Protein AF-A0A2X2YR66-F1 (afdb_monomer)

Structure (mmCIF, N/CA/C/O backbone):
data_AF-A0A2X2YR66-F1
#
_entry.id   AF-A0A2X2YR66-F1
#
loop_
_atom_site.group_PDB
_atom_site.id
_atom_site.type_symbol
_atom_site.label_atom_id
_atom_site.label_alt_id
_atom_site.label_comp_id
_atom_site.label_asym_id
_atom_site.label_entity_id
_atom_site.label_seq_id
_atom_site.pdbx_PDB_ins_code
_atom_site.Cartn_x
_atom_site.Cartn_y
_atom_site.Cartn_z
_atom_site.occupancy
_atom_site.B_iso_or_equiv
_atom_site.auth_seq_id
_atom_site.auth_comp_id
_atom_site.auth_asym_id
_atom_site.auth_atom_id
_atom_site.pdbx_PDB_model_num
ATOM 1 N N . MET A 1 1 ? 3.524 6.250 27.290 1.00 37.44 1 MET A N 1
ATOM 2 C CA . MET A 1 1 ? 3.300 5.000 26.527 1.00 37.44 1 MET A CA 1
ATOM 3 C C . MET A 1 1 ? 1.983 5.132 25.782 1.00 37.44 1 MET A C 1
ATOM 5 O O . MET A 1 1 ? 0.968 5.321 26.441 1.00 37.44 1 MET A O 1
ATOM 9 N N . ALA A 1 2 ? 1.993 5.104 24.446 1.00 45.56 2 ALA A N 1
ATOM 10 C CA . ALA A 1 2 ? 0.759 5.131 23.663 1.00 45.56 2 ALA A CA 1
ATOM 11 C C . ALA A 1 2 ? 0.0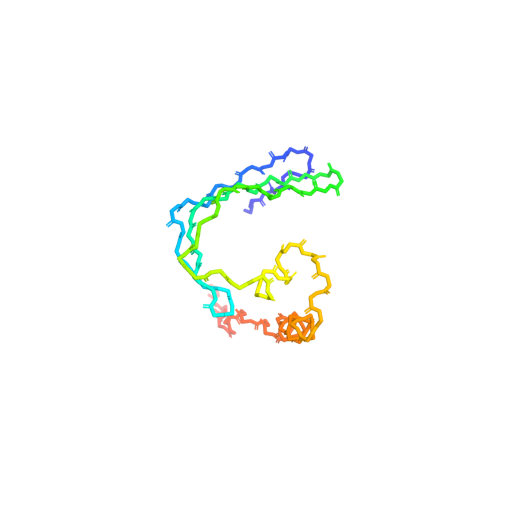28 3.792 23.843 1.00 45.56 2 ALA A C 1
ATOM 13 O O . ALA A 1 2 ? 0.548 2.745 23.463 1.00 45.56 2 ALA A O 1
ATOM 14 N N . LYS A 1 3 ? -1.144 3.820 24.482 1.00 49.53 3 LYS A N 1
ATOM 15 C CA . LYS A 1 3 ? -2.068 2.684 24.504 1.00 49.53 3 LYS A CA 1
ATOM 16 C C . LYS A 1 3 ? -2.785 2.681 23.158 1.00 49.53 3 LYS A C 1
ATOM 18 O O . LYS A 1 3 ? -3.592 3.567 22.905 1.00 49.53 3 LYS A O 1
ATOM 23 N N . ILE A 1 4 ? -2.441 1.735 22.288 1.00 58.91 4 ILE A N 1
ATOM 24 C CA . ILE A 1 4 ? -3.212 1.486 21.070 1.00 58.91 4 ILE A CA 1
ATOM 25 C C . ILE A 1 4 ? -4.430 0.685 21.512 1.00 58.91 4 ILE A C 1
ATOM 27 O O . ILE A 1 4 ? -4.315 -0.482 21.887 1.00 58.91 4 ILE A O 1
ATOM 31 N N . ASP A 1 5 ? -5.570 1.358 21.555 1.00 58.69 5 ASP A N 1
ATOM 32 C CA . ASP A 1 5 ? -6.858 0.737 21.809 1.00 58.69 5 ASP A CA 1
ATOM 33 C C . ASP A 1 5 ? -7.159 -0.246 20.665 1.00 58.69 5 ASP A C 1
ATOM 35 O O . ASP A 1 5 ? -7.171 0.132 19.497 1.00 58.69 5 ASP A O 1
ATOM 39 N N . THR A 1 6 ? -7.298 -1.536 20.979 1.00 57.84 6 THR A N 1
ATOM 40 C CA . THR A 1 6 ? -7.531 -2.573 19.955 1.00 57.84 6 THR A CA 1
ATOM 41 C C . THR A 1 6 ? -9.007 -2.734 19.576 1.00 57.84 6 THR A C 1
ATOM 43 O O . THR A 1 6 ? -9.305 -3.553 18.703 1.00 57.84 6 THR A O 1
ATOM 46 N N . GLU A 1 7 ? -9.916 -2.005 20.234 1.00 60.75 7 GLU A N 1
ATOM 47 C CA . GLU A 1 7 ? -11.341 -1.933 19.882 1.00 60.75 7 GLU A CA 1
ATOM 48 C C . GLU A 1 7 ? -11.624 -0.751 18.950 1.00 60.75 7 GLU A C 1
ATOM 50 O O . GLU A 1 7 ? -12.454 -0.858 18.049 1.00 60.75 7 GLU A O 1
ATOM 55 N N . THR A 1 8 ? -10.882 0.345 19.104 1.00 69.12 8 THR A N 1
ATOM 56 C CA . THR A 1 8 ? -11.001 1.534 18.260 1.00 69.12 8 THR A CA 1
ATOM 57 C C . THR A 1 8 ? -10.043 1.442 17.071 1.00 69.12 8 THR A C 1
ATOM 59 O O . THR A 1 8 ? -8.821 1.495 17.219 1.00 69.12 8 THR A O 1
ATOM 62 N N . SER A 1 9 ? -10.583 1.314 15.857 1.00 78.75 9 SER A N 1
ATOM 63 C CA . SER A 1 9 ? -9.783 1.326 14.627 1.00 78.75 9 SER A CA 1
ATOM 64 C C . SER A 1 9 ? -9.000 2.635 14.490 1.00 78.75 9 SER A C 1
ATOM 66 O O . SER A 1 9 ? -9.570 3.717 14.620 1.00 78.75 9 SER A O 1
ATOM 68 N N . SER A 1 10 ? -7.708 2.544 14.188 1.00 91.44 10 SER A N 1
ATOM 69 C CA . SER A 1 10 ? -6.838 3.685 13.884 1.00 91.44 10 SER A CA 1
ATOM 70 C C . SER A 1 10 ? -6.539 3.713 12.388 1.00 91.44 10 SER A C 1
ATOM 72 O O . SER A 1 10 ? -6.296 2.660 11.797 1.00 91.44 10 SER A O 1
ATOM 74 N N . VAL A 1 11 ? -6.531 4.902 11.784 1.00 93.44 11 VAL A N 1
ATOM 75 C CA . VAL A 1 11 ? -6.183 5.092 10.369 1.00 93.44 11 VAL A CA 1
ATOM 76 C C . VAL A 1 11 ? -4.835 5.796 10.266 1.00 93.44 11 VAL A C 1
ATOM 78 O O . VAL A 1 11 ? -4.605 6.803 10.935 1.00 93.44 11 VAL A O 1
ATOM 81 N N . PHE A 1 12 ? -3.950 5.253 9.435 1.00 94.44 12 PHE A N 1
ATOM 82 C CA . PHE A 1 12 ? -2.635 5.810 9.141 1.00 94.44 12 PHE A CA 1
ATOM 83 C C . PHE A 1 12 ? -2.507 6.067 7.643 1.00 94.44 12 PHE A C 1
ATOM 85 O O . PHE A 1 12 ? -2.510 5.123 6.853 1.00 94.44 12 PHE A O 1
ATOM 92 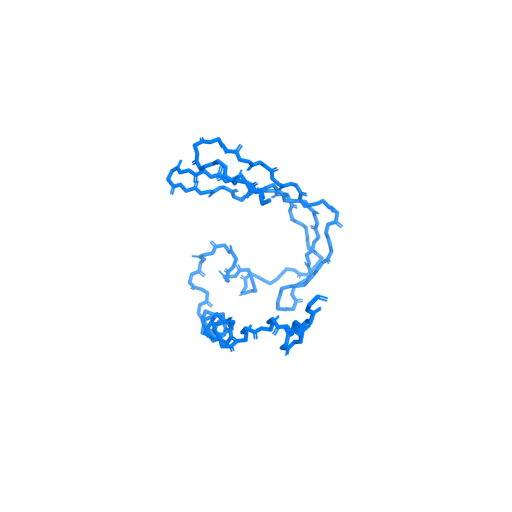N N . ASP A 1 13 ? -2.350 7.334 7.269 1.00 96.62 13 ASP A N 1
ATOM 93 C CA . ASP A 1 13 ? -2.155 7.747 5.881 1.00 96.62 13 ASP A CA 1
ATOM 94 C C . ASP A 1 13 ? -0.669 7.893 5.550 1.00 96.62 13 ASP A C 1
ATOM 96 O O . ASP A 1 13 ? 0.063 8.657 6.186 1.00 96.62 13 ASP A O 1
ATOM 100 N N . TYR A 1 14 ? -0.232 7.213 4.495 1.00 94.50 14 TYR A N 1
ATOM 101 C CA . TYR A 1 14 ? 1.090 7.368 3.910 1.00 94.50 14 TYR A CA 1
ATOM 102 C C . TYR A 1 14 ? 0.961 7.946 2.504 1.00 94.50 14 TYR A C 1
ATOM 104 O O . TYR A 1 14 ? 0.541 7.262 1.577 1.00 94.50 14 TYR A O 1
ATOM 112 N N . ARG A 1 15 ? 1.282 9.233 2.355 1.00 96.50 15 ARG A N 1
ATOM 113 C CA . ARG A 1 15 ? 0.982 10.019 1.150 1.00 96.50 15 ARG A CA 1
ATOM 114 C C . ARG A 1 15 ? 2.239 10.405 0.391 1.00 96.50 15 ARG A C 1
ATOM 116 O O . ARG A 1 15 ? 3.269 10.676 1.007 1.00 96.50 15 ARG A O 1
ATOM 123 N N . ASN A 1 16 ? 2.103 10.521 -0.928 1.00 96.19 16 ASN A N 1
ATOM 124 C CA . ASN A 1 16 ? 3.161 10.952 -1.848 1.00 96.19 16 ASN A CA 1
ATOM 125 C C . ASN A 1 16 ? 4.442 10.120 -1.709 1.00 96.19 16 ASN A C 1
ATOM 127 O O . ASN A 1 16 ? 5.558 10.639 -1.830 1.00 96.19 16 ASN A O 1
ATOM 131 N N . PHE A 1 17 ? 4.290 8.831 -1.409 1.00 94.75 17 PHE A N 1
ATOM 132 C CA . PHE A 1 17 ? 5.447 7.963 -1.300 1.00 94.75 17 PHE A CA 1
ATOM 133 C C . PHE A 1 17 ? 6.049 7.750 -2.687 1.00 94.75 17 PHE A C 1
ATOM 135 O O . PHE A 1 17 ? 5.347 7.758 -3.696 1.00 94.75 17 PHE A O 1
ATOM 142 N N . ASN A 1 18 ? 7.359 7.543 -2.715 1.00 95.25 18 ASN A N 1
ATOM 143 C CA . ASN A 1 18 ? 8.108 7.165 -3.901 1.00 95.25 18 ASN A CA 1
ATOM 144 C C . ASN A 1 18 ? 9.094 6.076 -3.487 1.00 95.25 18 ASN A C 1
ATOM 146 O O . ASN A 1 18 ? 9.846 6.251 -2.527 1.00 95.25 18 ASN A O 1
ATOM 150 N N . GLY A 1 19 ? 9.074 4.942 -4.177 1.00 91.25 19 GLY A N 1
ATOM 151 C CA . GLY A 1 19 ? 9.839 3.770 -3.781 1.00 91.25 19 GLY A CA 1
ATOM 152 C C . GLY A 1 19 ? 10.043 2.771 -4.909 1.00 91.25 19 GLY A C 1
ATOM 153 O O . GLY A 1 19 ? 9.725 3.020 -6.072 1.00 91.25 19 GLY A O 1
ATOM 154 N N . ARG A 1 20 ? 10.617 1.626 -4.544 1.00 89.12 20 ARG A N 1
ATOM 155 C CA . ARG A 1 20 ? 10.860 0.497 -5.440 1.00 89.12 20 ARG A CA 1
ATOM 156 C C . ARG A 1 20 ? 10.516 -0.816 -4.756 1.00 89.12 20 ARG A C 1
ATOM 158 O O . ARG A 1 20 ? 10.769 -0.971 -3.561 1.00 89.12 20 ARG A O 1
ATOM 165 N N . ILE A 1 21 ? 9.999 -1.762 -5.532 1.00 82.38 21 ILE A N 1
ATOM 166 C CA . ILE A 1 21 ? 9.788 -3.155 -5.131 1.00 82.38 21 ILE A CA 1
ATOM 167 C C . ILE A 1 21 ? 10.417 -4.028 -6.204 1.00 82.38 21 ILE A C 1
ATOM 169 O O . ILE A 1 21 ? 10.002 -3.968 -7.359 1.00 82.38 21 ILE A O 1
ATOM 173 N N . GLY A 1 22 ? 11.424 -4.821 -5.841 1.00 86.56 22 GLY A N 1
ATOM 174 C CA . GLY A 1 22 ? 12.247 -5.485 -6.850 1.00 86.56 22 GLY A CA 1
ATOM 175 C C . GLY A 1 22 ? 12.797 -4.452 -7.838 1.00 86.56 22 GLY A C 1
ATOM 176 O O . GLY A 1 22 ? 13.425 -3.475 -7.421 1.00 86.56 22 GLY A O 1
ATOM 177 N N . ASP A 1 23 ? 12.489 -4.634 -9.122 1.00 88.25 23 ASP A N 1
ATOM 178 C CA . ASP A 1 23 ? 12.889 -3.697 -10.177 1.00 88.25 23 ASP A CA 1
ATOM 179 C C . ASP A 1 23 ? 11.761 -2.737 -10.594 1.00 88.25 23 ASP A C 1
ATOM 181 O O . ASP A 1 23 ? 11.988 -1.876 -11.444 1.00 88.25 23 ASP A O 1
ATOM 185 N N . SER A 1 24 ? 10.570 -2.850 -9.995 1.00 88.38 24 SER A N 1
ATOM 186 C CA . SER A 1 24 ? 9.429 -1.968 -10.260 1.00 88.38 24 SER A CA 1
ATOM 187 C C . SER A 1 24 ? 9.532 -0.668 -9.461 1.00 88.38 24 SER A C 1
ATOM 189 O O . SER A 1 24 ? 9.764 -0.695 -8.249 1.00 88.38 24 SER A O 1
ATOM 191 N N . ASP A 1 25 ? 9.331 0.477 -10.113 1.00 92.62 25 ASP A N 1
ATOM 192 C CA . ASP A 1 25 ? 9.112 1.752 -9.425 1.00 92.62 25 ASP A CA 1
ATOM 193 C C . ASP A 1 25 ? 7.657 1.864 -8.970 1.00 92.62 25 ASP A C 1
ATOM 195 O O . ASP A 1 25 ? 6.755 1.459 -9.696 1.00 92.62 25 ASP A O 1
ATOM 199 N N . ILE A 1 26 ? 7.422 2.397 -7.772 1.00 92.62 26 ILE A N 1
ATOM 200 C CA . ILE A 1 26 ? 6.071 2.646 -7.260 1.00 92.62 26 ILE A CA 1
ATOM 201 C C . ILE A 1 26 ? 5.978 4.009 -6.591 1.00 92.62 26 ILE A C 1
ATOM 203 O O . ILE A 1 26 ? 6.874 4.420 -5.849 1.00 92.62 26 ILE A O 1
ATOM 207 N N . HIS A 1 27 ? 4.859 4.685 -6.801 1.00 96.12 27 HIS A N 1
ATOM 208 C CA . HIS A 1 27 ? 4.521 5.916 -6.101 1.00 96.12 27 HIS A CA 1
ATOM 209 C C . HIS A 1 27 ? 3.012 6.034 -5.908 1.00 96.12 27 HIS A C 1
ATOM 211 O O . HIS A 1 27 ? 2.238 5.418 -6.639 1.00 96.12 27 HIS A O 1
ATOM 217 N N . GLY A 1 28 ? 2.587 6.816 -4.918 1.00 96.12 28 GLY A N 1
ATOM 218 C CA . GLY A 1 28 ? 1.164 7.013 -4.655 1.00 96.12 28 GLY A CA 1
ATOM 219 C C . GLY A 1 28 ? 0.849 7.319 -3.200 1.00 96.12 28 GLY A C 1
ATOM 220 O O . GLY A 1 28 ? 1.622 7.987 -2.504 1.00 96.12 28 GLY A O 1
ATOM 221 N N . SER A 1 29 ? -0.311 6.844 -2.750 1.00 97.19 29 SER A N 1
ATOM 222 C CA . SER A 1 29 ? -0.781 7.024 -1.376 1.00 97.19 29 SER A CA 1
ATOM 223 C C . SER A 1 29 ? -1.484 5.772 -0.865 1.00 97.19 29 SER A C 1
ATOM 225 O O . SER A 1 29 ? -2.189 5.111 -1.617 1.00 97.19 29 SER A O 1
ATOM 227 N N . LEU A 1 30 ? -1.308 5.462 0.418 1.00 94.69 30 LEU A N 1
ATOM 228 C CA . LEU A 1 30 ? -1.926 4.322 1.091 1.00 94.69 30 LEU A CA 1
ATOM 229 C C . LEU A 1 30 ? -2.585 4.765 2.397 1.00 94.69 30 LEU A C 1
ATOM 231 O O . LEU A 1 30 ? -2.039 5.605 3.110 1.00 94.69 30 LEU A O 1
ATOM 235 N N . ALA A 1 31 ? -3.701 4.136 2.738 1.00 95.31 31 ALA A N 1
ATOM 236 C CA . ALA A 1 31 ? -4.339 4.196 4.040 1.00 95.31 31 ALA A CA 1
ATOM 237 C C . ALA A 1 31 ? -4.305 2.805 4.683 1.00 95.31 31 ALA A C 1
ATOM 239 O O . ALA A 1 31 ? -4.737 1.810 4.094 1.00 95.31 31 ALA A O 1
ATOM 240 N N . TYR A 1 32 ? -3.785 2.733 5.907 1.00 93.12 32 TYR A N 1
ATOM 241 C CA . TYR A 1 32 ? -3.818 1.529 6.727 1.00 93.12 32 TYR A CA 1
ATOM 242 C C . TYR A 1 32 ? -4.799 1.711 7.880 1.00 93.12 32 TYR A C 1
ATOM 244 O O . TYR A 1 32 ? -4.599 2.561 8.748 1.00 93.12 32 TYR A O 1
ATOM 252 N N . THR A 1 33 ? -5.845 0.895 7.905 1.00 92.94 33 THR A N 1
ATOM 253 C CA . THR A 1 33 ? -6.840 0.863 8.976 1.00 92.94 33 THR A CA 1
ATOM 254 C C . THR A 1 33 ? -6.596 -0.355 9.860 1.00 92.94 33 THR A C 1
ATOM 256 O O . THR A 1 33 ? -6.726 -1.500 9.416 1.00 92.94 33 THR A O 1
ATOM 259 N N . THR A 1 34 ? -6.250 -0.126 11.127 1.00 90.75 34 THR A N 1
ATOM 260 C CA . THR A 1 34 ? -6.167 -1.199 12.124 1.00 90.75 34 THR A CA 1
ATOM 261 C C . THR A 1 34 ? -7.561 -1.660 12.531 1.00 90.75 34 THR A C 1
ATOM 263 O O . THR A 1 34 ? -8.526 -0.902 12.485 1.00 90.75 34 THR A O 1
ATOM 266 N N . GLY A 1 35 ? -7.676 -2.912 12.959 1.00 86.88 35 GLY A N 1
ATOM 267 C CA . GLY A 1 35 ? -8.935 -3.440 13.467 1.00 86.88 35 GLY A CA 1
ATOM 268 C C . GLY A 1 35 ? -8.987 -4.957 13.419 1.00 86.88 35 GLY A C 1
ATOM 269 O O . GLY A 1 35 ? -8.181 -5.612 12.753 1.00 86.88 35 GLY A O 1
ATOM 270 N N . LYS A 1 36 ? -9.949 -5.516 14.152 1.00 84.25 36 LYS A N 1
ATOM 271 C CA . LYS A 1 36 ? -10.289 -6.942 14.120 1.00 84.25 36 LYS A CA 1
ATOM 272 C C . LYS A 1 36 ? -11.471 -7.173 13.164 1.00 84.25 36 LYS A C 1
ATOM 274 O O . LYS A 1 36 ? -12.296 -6.280 13.006 1.00 84.25 36 LYS A O 1
ATOM 279 N N . PRO A 1 37 ? -11.592 -8.364 12.552 1.00 88.88 37 PRO A N 1
ATOM 280 C CA . PRO A 1 37 ? -10.652 -9.486 12.626 1.00 88.88 37 PRO A CA 1
ATOM 281 C C . PRO A 1 37 ? -9.441 -9.326 11.696 1.00 88.88 37 PRO A C 1
ATOM 283 O O . PRO A 1 37 ? -8.465 -10.057 11.848 1.00 88.88 37 PRO A O 1
ATOM 286 N N . ARG A 1 38 ? -9.493 -8.400 10.732 1.00 87.75 38 ARG A N 1
ATOM 287 C CA . ARG A 1 38 ? -8.433 -8.196 9.748 1.00 87.75 38 ARG A CA 1
ATOM 288 C C . ARG A 1 38 ? -8.235 -6.700 9.496 1.00 87.75 38 ARG A C 1
ATOM 290 O O . ARG A 1 38 ? -9.211 -6.036 9.148 1.00 87.75 38 ARG A O 1
ATOM 297 N N . PRO A 1 39 ? -7.005 -6.182 9.624 1.00 89.6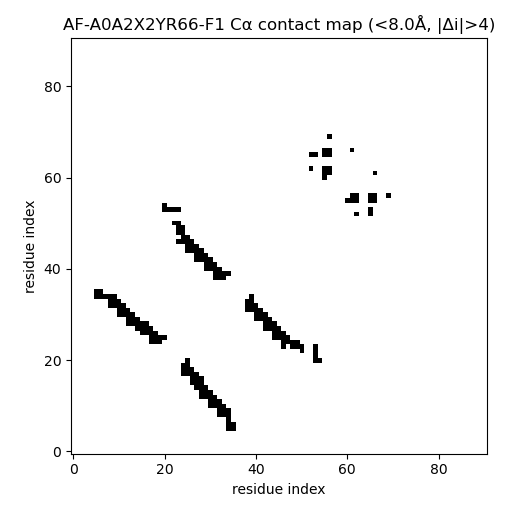9 39 PRO A N 1
ATOM 298 C CA . PRO A 1 39 ? -6.709 -4.814 9.236 1.00 89.69 39 PRO A CA 1
ATOM 299 C C . PRO A 1 39 ? -6.802 -4.651 7.714 1.00 89.69 39 PRO A C 1
ATOM 301 O O . PRO A 1 39 ? -6.625 -5.611 6.960 1.00 89.69 39 PRO A O 1
ATOM 304 N N . LYS A 1 40 ? -7.059 -3.426 7.262 1.00 89.75 40 LYS A N 1
ATOM 305 C CA . LYS A 1 40 ? -7.215 -3.091 5.845 1.00 89.75 40 LYS A CA 1
ATOM 306 C C . LYS A 1 40 ? -6.064 -2.199 5.397 1.00 89.75 40 LYS A C 1
ATOM 308 O O . LYS A 1 40 ? -5.718 -1.249 6.090 1.00 89.75 40 LYS A O 1
ATOM 313 N N . LEU A 1 41 ? -5.489 -2.507 4.240 1.00 91.06 41 LEU A N 1
ATOM 314 C CA . LEU A 1 41 ? -4.560 -1.637 3.529 1.00 91.06 41 LEU A CA 1
ATOM 315 C C . LEU A 1 41 ? -5.174 -1.339 2.163 1.00 91.06 41 LEU A C 1
ATOM 317 O O . LEU A 1 41 ? -5.513 -2.270 1.435 1.00 91.06 41 LEU A O 1
ATOM 321 N N . GLU A 1 42 ? -5.341 -0.065 1.836 1.00 92.06 42 GLU A N 1
ATOM 322 C CA . GLU A 1 42 ? -5.906 0.374 0.561 1.00 92.06 42 GLU A CA 1
ATOM 323 C C . GLU A 1 42 ? -5.218 1.637 0.048 1.00 92.06 42 GLU A C 1
ATOM 325 O O . GLU A 1 42 ? -4.580 2.348 0.819 1.00 92.06 42 GLU A O 1
ATOM 330 N N . GLY A 1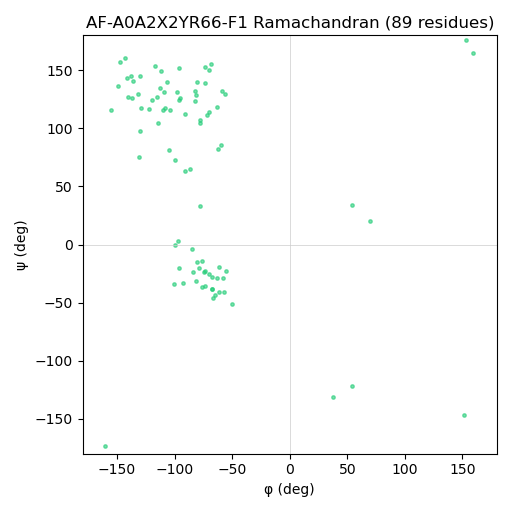 43 ? -5.339 1.913 -1.248 1.00 93.25 43 GLY A N 1
ATOM 331 C CA . GLY A 1 43 ? -4.835 3.141 -1.852 1.00 93.25 43 GLY A CA 1
ATOM 332 C C . GLY A 1 43 ? -4.493 2.989 -3.328 1.00 93.25 43 GLY A C 1
ATOM 333 O O . GLY A 1 43 ? -4.569 1.893 -3.887 1.00 93.25 43 GLY A O 1
ATOM 334 N N . ASP A 1 44 ? -4.103 4.109 -3.929 1.00 94.56 44 ASP A N 1
ATOM 335 C CA . ASP A 1 44 ? -3.740 4.208 -5.338 1.00 94.56 44 ASP A CA 1
ATOM 336 C C . ASP A 1 44 ? -2.222 4.137 -5.497 1.00 94.56 44 ASP A C 1
ATOM 338 O O . ASP A 1 44 ? -1.465 4.839 -4.812 1.00 94.56 44 ASP A O 1
ATOM 342 N N . VAL A 1 45 ? -1.781 3.280 -6.417 1.00 91.25 45 VAL A N 1
ATOM 343 C CA . VAL A 1 45 ? -0.367 3.067 -6.727 1.00 91.25 45 VAL A CA 1
ATOM 344 C C . VAL A 1 45 ? -0.170 3.119 -8.231 1.00 91.25 45 VAL A C 1
ATOM 346 O O . VAL A 1 45 ? -0.831 2.409 -8.987 1.00 91.25 45 VAL A O 1
ATOM 349 N N . GLU A 1 46 ? 0.795 3.925 -8.647 1.00 93.06 46 GLU A N 1
ATOM 350 C CA . GLU A 1 46 ? 1.212 4.073 -10.032 1.00 93.06 46 GLU A CA 1
ATOM 351 C C . GLU A 1 46 ? 2.666 3.631 -10.204 1.00 93.06 46 GLU A C 1
ATOM 353 O O . GLU A 1 46 ? 3.470 3.641 -9.266 1.00 93.06 46 GLU A O 1
ATOM 358 N N . SER A 1 47 ? 2.990 3.210 -11.424 1.00 92.94 47 SER A N 1
ATOM 359 C CA . SER A 1 47 ? 4.310 2.724 -11.806 1.00 92.94 47 SER A CA 1
ATOM 360 C C . SER A 1 47 ? 4.570 3.050 -13.270 1.00 92.94 47 SER A C 1
ATOM 362 O O . SER A 1 47 ? 3.694 2.841 -14.114 1.00 92.94 47 SER A O 1
ATOM 364 N N . ARG A 1 48 ? 5.777 3.528 -13.593 1.00 92.81 48 ARG A N 1
ATOM 365 C CA . ARG A 1 48 ? 6.204 3.677 -14.994 1.00 92.81 48 ARG A CA 1
ATOM 366 C C . ARG A 1 48 ? 6.703 2.359 -15.573 1.00 92.81 48 ARG A C 1
ATOM 368 O O . ARG A 1 48 ? 6.539 2.121 -16.767 1.00 92.81 48 ARG A O 1
ATOM 375 N N . GLN A 1 49 ? 7.293 1.504 -14.745 1.00 91.06 49 GLN A N 1
ATOM 376 C CA . GLN A 1 49 ? 7.719 0.163 -15.106 1.00 91.06 49 GLN A CA 1
ATOM 377 C C . GLN A 1 49 ? 7.202 -0.840 -14.078 1.00 91.06 49 GLN A C 1
ATOM 379 O O . GLN A 1 49 ? 7.831 -1.097 -13.051 1.00 91.06 49 GLN A O 1
ATOM 384 N N . LEU A 1 50 ? 6.080 -1.474 -14.414 1.00 86.81 50 LEU A N 1
ATOM 385 C CA . LEU A 1 50 ? 5.471 -2.480 -13.560 1.00 86.81 50 LEU A CA 1
ATOM 386 C C . LEU A 1 50 ? 5.876 -3.894 -13.975 1.00 86.81 50 LEU A C 1
ATOM 388 O O . LEU A 1 50 ? 5.601 -4.336 -15.093 1.00 86.81 50 LEU A O 1
ATOM 392 N N . ARG A 1 51 ? 6.438 -4.654 -13.035 1.00 84.88 51 ARG A N 1
ATOM 393 C CA . ARG A 1 51 ? 6.577 -6.106 -13.157 1.00 84.88 51 ARG A CA 1
ATOM 394 C C . ARG A 1 51 ? 5.638 -6.790 -12.178 1.00 84.88 51 ARG A C 1
ATOM 396 O O . ARG A 1 51 ? 5.833 -6.738 -10.969 1.00 84.88 51 ARG A O 1
ATOM 403 N N . LEU A 1 52 ? 4.666 -7.535 -12.704 1.00 80.25 52 LEU A N 1
ATOM 404 C CA . LEU A 1 52 ? 3.719 -8.295 -11.875 1.00 80.25 52 LEU A CA 1
ATOM 405 C C . LEU A 1 52 ? 4.414 -9.305 -10.943 1.00 80.25 52 LEU A C 1
ATOM 407 O O . LEU A 1 52 ? 3.921 -9.576 -9.853 1.00 80.25 52 LEU A O 1
ATOM 411 N N . ALA A 1 53 ? 5.584 -9.819 -11.338 1.00 79.62 53 ALA A N 1
AT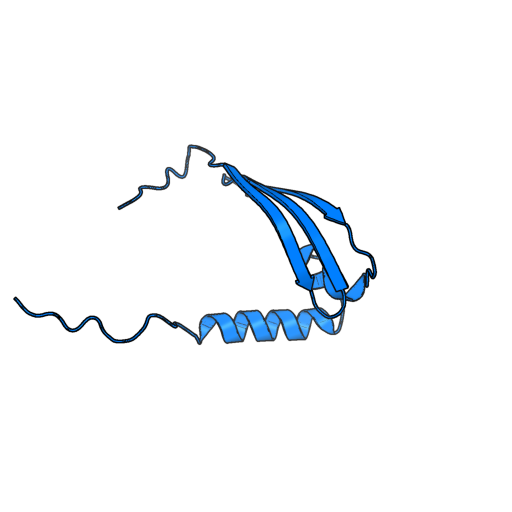OM 412 C CA . ALA A 1 53 ? 6.401 -10.701 -10.505 1.00 79.62 53 ALA A CA 1
ATOM 413 C C . ALA A 1 53 ? 6.915 -10.029 -9.216 1.00 79.62 53 ALA A C 1
ATOM 415 O O . ALA A 1 53 ? 7.110 -10.721 -8.219 1.00 79.62 53 ALA A O 1
ATOM 416 N N . ASP A 1 54 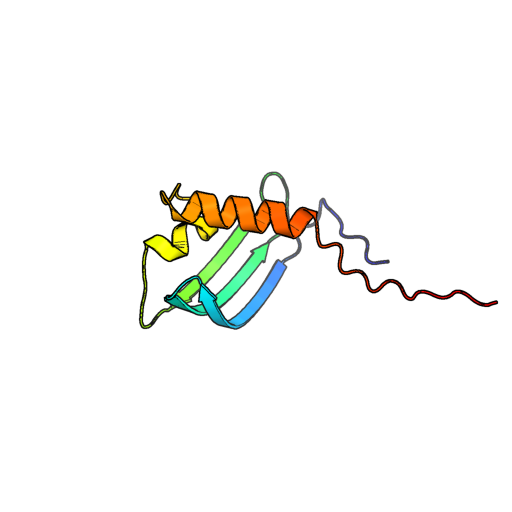? 7.105 -8.706 -9.227 1.00 77.50 54 ASP A N 1
ATOM 417 C CA . ASP A 1 54 ? 7.636 -7.956 -8.086 1.00 77.50 54 ASP A CA 1
ATOM 418 C C . ASP A 1 54 ? 6.533 -7.606 -7.074 1.00 77.50 54 ASP A C 1
ATOM 420 O O . ASP A 1 54 ? 6.813 -7.448 -5.889 1.00 77.50 54 ASP A O 1
ATOM 424 N N . LEU A 1 55 ? 5.265 -7.547 -7.502 1.00 73.00 55 LEU A N 1
ATOM 425 C CA . LEU A 1 55 ? 4.128 -7.295 -6.607 1.00 73.00 55 LEU A CA 1
ATOM 426 C C . LEU A 1 55 ? 3.722 -8.510 -5.772 1.00 73.00 55 LEU A C 1
ATOM 428 O O . LEU A 1 55 ? 2.971 -8.374 -4.809 1.00 73.00 55 LEU A O 1
ATOM 432 N N . GLY A 1 56 ? 4.214 -9.692 -6.125 1.00 68.38 56 GLY A N 1
ATOM 433 C CA . GLY A 1 56 ? 3.824 -10.954 -5.515 1.00 68.38 56 GLY A CA 1
ATOM 434 C C . GLY A 1 56 ? 3.860 -10.998 -3.983 1.00 68.38 56 GLY A C 1
ATOM 435 O O . GLY A 1 56 ? 2.833 -11.295 -3.370 1.00 68.38 56 GLY A O 1
ATOM 436 N N . PRO A 1 57 ? 4.976 -10.600 -3.342 1.00 67.12 57 PRO A N 1
ATOM 437 C CA . PRO A 1 57 ? 5.061 -10.507 -1.886 1.00 67.12 57 PRO A CA 1
ATOM 438 C C . PRO A 1 57 ? 4.086 -9.510 -1.234 1.00 67.12 57 PRO A C 1
ATOM 440 O O . PRO A 1 57 ? 3.852 -9.606 -0.035 1.00 67.12 57 PRO A O 1
ATOM 443 N N . LEU A 1 58 ? 3.537 -8.546 -1.983 1.00 63.34 58 LEU A N 1
ATOM 444 C CA . LEU A 1 58 ? 2.714 -7.456 -1.440 1.00 63.34 58 LEU A CA 1
ATOM 445 C C . LEU A 1 58 ? 1.212 -7.669 -1.606 1.00 63.34 58 LEU A C 1
ATOM 447 O O . LEU A 1 58 ? 0.450 -7.272 -0.731 1.00 63.34 58 LEU A O 1
ATOM 451 N N . ILE A 1 59 ? 0.780 -8.300 -2.700 1.00 64.00 59 ILE A N 1
ATOM 452 C CA . ILE A 1 59 ? -0.644 -8.592 -2.946 1.00 64.00 59 ILE A CA 1
ATOM 453 C C . ILE A 1 59 ? -1.040 -10.019 -2.535 1.00 64.00 59 ILE A C 1
ATOM 455 O O . ILE A 1 59 ? -2.184 -10.421 -2.725 1.00 64.00 59 ILE A O 1
ATOM 459 N N . GLY A 1 60 ? -0.107 -10.791 -1.966 1.00 54.91 60 GLY A N 1
ATOM 460 C CA . GLY A 1 60 ? -0.376 -12.135 -1.449 1.00 54.91 60 GLY A CA 1
ATOM 461 C C . GLY A 1 60 ? -0.662 -13.179 -2.530 1.00 54.91 60 GLY A C 1
ATOM 462 O O . GLY A 1 60 ? -1.255 -14.213 -2.231 1.00 54.91 60 GLY A O 1
ATOM 463 N N . VAL A 1 61 ? -0.255 -12.929 -3.779 1.00 54.41 61 VAL A N 1
ATOM 464 C CA . VAL A 1 61 ? -0.240 -13.976 -4.806 1.00 54.41 61 VAL A CA 1
ATOM 465 C C . VAL A 1 61 ? 1.039 -14.783 -4.618 1.00 54.41 61 VAL A C 1
ATOM 467 O O . VAL A 1 61 ? 2.120 -14.203 -4.533 1.00 54.41 61 VAL A O 1
ATOM 470 N N . ASP A 1 62 ? 0.933 -16.110 -4.534 1.00 50.75 62 ASP A N 1
ATOM 471 C CA . ASP A 1 62 ? 2.088 -17.016 -4.488 1.00 50.75 62 ASP A CA 1
ATOM 472 C C . ASP A 1 62 ? 2.890 -16.890 -5.796 1.00 50.75 62 ASP A C 1
ATOM 474 O O . ASP A 1 62 ? 2.738 -17.638 -6.762 1.00 50.75 62 ASP A O 1
ATOM 478 N N . SER A 1 63 ? 3.746 -15.876 -5.860 1.00 43.72 63 SER A N 1
ATOM 479 C CA . SER A 1 63 ? 4.487 -15.485 -7.050 1.00 43.72 63 SER A CA 1
ATOM 480 C C . SER A 1 63 ? 5.785 -16.280 -7.156 1.00 43.72 63 SER A C 1
ATOM 482 O O . SER A 1 63 ? 6.877 -15.719 -7.033 1.00 43.72 63 SER A O 1
ATOM 484 N N . GLY A 1 64 ? 5.683 -17.597 -7.349 1.00 50.84 64 GLY A N 1
ATOM 485 C CA . GLY A 1 64 ? 6.816 -18.474 -7.673 1.00 50.84 64 GLY A CA 1
ATOM 486 C C . GLY A 1 64 ? 8.133 -18.121 -6.955 1.00 50.84 64 GLY A C 1
ATOM 487 O O . GLY A 1 64 ? 8.166 -17.900 -5.747 1.00 50.84 64 GLY A O 1
ATOM 488 N N . LYS A 1 65 ? 9.247 -18.037 -7.695 1.00 51.78 65 LYS A N 1
ATOM 489 C CA . LYS A 1 65 ? 10.612 -17.828 -7.155 1.00 51.78 65 LYS A CA 1
ATOM 490 C C . LYS A 1 65 ? 10.780 -16.580 -6.255 1.00 51.78 65 LYS A C 1
ATOM 492 O O . LYS A 1 65 ? 11.670 -16.583 -5.408 1.00 51.78 65 LYS A O 1
ATOM 497 N N . GLY A 1 66 ? 9.922 -15.559 -6.373 1.00 48.81 66 GLY A N 1
ATOM 498 C CA . GLY A 1 66 ? 9.932 -14.362 -5.513 1.00 48.81 66 GLY A CA 1
ATOM 499 C C . GLY A 1 66 ? 9.384 -14.599 -4.096 1.00 48.81 66 GLY A C 1
ATOM 500 O O . GLY A 1 66 ? 9.782 -13.915 -3.148 1.00 48.81 66 GLY A O 1
ATOM 501 N N . ALA A 1 67 ? 8.548 -15.628 -3.912 1.00 51.69 67 ALA A N 1
ATOM 502 C CA . ALA A 1 67 ? 8.034 -16.044 -2.605 1.00 51.69 67 ALA A CA 1
ATOM 503 C C . ALA A 1 67 ? 9.137 -16.626 -1.695 1.00 51.69 67 ALA A C 1
ATOM 505 O O . ALA A 1 67 ? 9.068 -16.530 -0.474 1.00 51.69 67 ALA A O 1
ATOM 506 N N . GLN A 1 68 ? 10.195 -17.216 -2.266 1.00 52.69 68 GLN A N 1
ATOM 507 C CA . GLN A 1 68 ? 11.326 -17.721 -1.475 1.00 52.69 68 GLN A CA 1
ATOM 508 C C . GLN A 1 68 ? 12.241 -16.599 -0.978 1.00 52.69 68 GLN A C 1
ATOM 510 O O . GLN A 1 68 ? 12.743 -16.665 0.142 1.0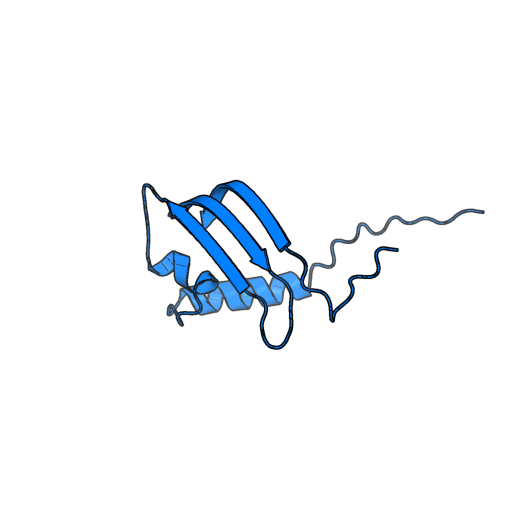0 52.69 68 GLN A O 1
ATOM 515 N N . GLN A 1 69 ? 12.439 -15.551 -1.780 1.00 55.09 69 GLN A N 1
ATOM 516 C CA . GLN A 1 69 ? 13.264 -14.410 -1.389 1.00 55.09 69 GLN A CA 1
ATOM 517 C C . GLN A 1 69 ? 12.563 -13.532 -0.344 1.00 55.09 69 GLN A C 1
ATOM 519 O O . GLN A 1 69 ? 13.222 -13.063 0.580 1.00 55.09 69 GLN A O 1
ATOM 524 N N . SER A 1 70 ? 11.236 -13.382 -0.428 1.00 55.50 70 SER A N 1
ATOM 525 C CA . SER A 1 70 ? 10.423 -12.747 0.621 1.00 55.50 70 SER A CA 1
ATOM 526 C C . SER A 1 70 ? 10.407 -13.569 1.910 1.00 55.50 70 SER A C 1
ATOM 528 O O . SER A 1 70 ? 10.720 -13.009 2.952 1.00 55.50 70 SER A O 1
ATOM 530 N N . LYS A 1 71 ? 10.206 -14.895 1.859 1.00 56.31 71 LYS A N 1
ATOM 531 C CA . LYS A 1 71 ? 10.354 -15.768 3.045 1.00 56.31 71 LYS A CA 1
ATOM 532 C C . LYS A 1 71 ? 11.746 -15.669 3.675 1.00 56.31 71 LYS A C 1
ATOM 534 O O . LYS A 1 71 ? 11.862 -15.583 4.893 1.00 56.31 71 LYS A O 1
ATOM 539 N N . ARG A 1 72 ? 12.809 -15.611 2.863 1.00 58.00 72 ARG A N 1
ATOM 540 C CA . ARG A 1 72 ? 14.181 -15.416 3.356 1.00 58.00 72 ARG A CA 1
ATOM 541 C C . ARG A 1 72 ? 14.381 -14.022 3.954 1.00 58.00 72 ARG A C 1
ATOM 543 O O . ARG A 1 72 ? 15.058 -13.906 4.969 1.00 58.00 72 ARG A O 1
ATOM 550 N N . ALA A 1 73 ? 13.792 -12.978 3.372 1.00 59.22 73 ALA A N 1
ATOM 551 C CA . ALA A 1 73 ? 13.820 -11.622 3.920 1.00 59.22 73 ALA A CA 1
ATOM 552 C C . ALA A 1 73 ? 13.025 -11.512 5.234 1.00 59.22 73 ALA A C 1
ATOM 554 O O . ALA A 1 73 ? 13.495 -10.863 6.162 1.00 59.22 73 ALA A O 1
ATOM 555 N N . GLU A 1 74 ? 11.881 -12.189 5.356 1.00 56.62 74 GLU A N 1
ATOM 556 C CA . GLU A 1 74 ? 11.116 -12.301 6.604 1.00 56.62 74 GLU A CA 1
ATOM 557 C C . GLU A 1 74 ? 11.887 -13.077 7.680 1.00 56.62 74 GLU A C 1
ATOM 559 O O . GLU A 1 74 ? 11.987 -12.606 8.811 1.00 56.62 74 GLU A O 1
ATOM 564 N N . GLN A 1 75 ? 12.527 -14.196 7.323 1.00 55.12 75 GLN A N 1
ATOM 565 C CA . GLN A 1 75 ? 13.424 -14.931 8.225 1.00 55.12 75 GLN A CA 1
ATOM 566 C C . GLN A 1 75 ? 14.620 -14.070 8.665 1.00 55.12 75 GLN A C 1
ATOM 568 O O . GLN A 1 75 ? 14.952 -14.031 9.845 1.00 55.12 75 GLN A O 1
ATOM 573 N N . SER A 1 76 ? 15.203 -13.289 7.749 1.00 54.56 76 SER A N 1
ATOM 574 C CA . SER A 1 76 ? 16.314 -12.367 8.045 1.00 54.56 76 SER A CA 1
ATOM 575 C C . SER A 1 76 ? 15.885 -11.157 8.890 1.00 54.56 76 SER A C 1
ATOM 577 O O . SER A 1 76 ? 16.705 -10.560 9.589 1.00 54.56 76 SER A O 1
ATOM 579 N N . LYS A 1 77 ? 14.603 -10.770 8.835 1.00 52.94 77 LYS A N 1
ATOM 580 C CA . LYS A 1 77 ? 14.019 -9.689 9.645 1.00 52.94 77 LYS A CA 1
ATOM 581 C C . LYS A 1 77 ? 13.715 -10.144 11.079 1.00 52.94 77 LYS A C 1
ATOM 583 O O . LYS A 1 77 ? 13.652 -9.299 11.966 1.00 52.94 77 LYS A O 1
ATOM 588 N N . GLY A 1 78 ? 13.594 -11.455 11.313 1.00 45.84 78 GLY A N 1
ATOM 589 C CA . GLY A 1 78 ? 13.521 -12.056 12.650 1.00 45.84 78 GLY A CA 1
ATOM 590 C C . GLY A 1 78 ? 14.860 -12.084 13.402 1.00 45.84 78 GLY A C 1
ATOM 591 O O . GLY A 1 78 ? 14.860 -12.108 14.628 1.00 45.84 78 GLY A O 1
ATOM 592 N N . GLU A 1 79 ? 15.993 -12.024 12.694 1.00 49.72 79 GLU A N 1
ATOM 593 C CA . GLU A 1 79 ? 17.338 -12.082 13.297 1.00 49.72 79 GLU A CA 1
ATOM 594 C C . GLU A 1 79 ? 17.979 -10.709 13.545 1.00 49.72 79 GLU A C 1
ATOM 596 O O . GLU A 1 79 ? 18.861 -10.576 14.391 1.00 49.72 79 GLU A O 1
ATOM 601 N N . LYS A 1 80 ? 17.525 -9.650 12.867 1.00 45.53 80 LYS A N 1
ATOM 602 C CA . LYS A 1 80 ? 18.026 -8.288 13.098 1.00 45.53 80 LYS A CA 1
ATOM 603 C C . LYS A 1 80 ? 17.085 -7.493 13.998 1.00 45.53 80 LYS A C 1
ATOM 605 O O . LYS A 1 80 ? 16.445 -6.529 13.582 1.00 45.53 80 LYS A O 1
ATOM 610 N N . SER A 1 81 ? 17.102 -7.858 15.281 1.00 49.34 81 SER A N 1
ATOM 611 C CA . SER A 1 81 ? 16.928 -6.881 16.357 1.00 49.34 81 SER A CA 1
ATOM 612 C C . SER A 1 81 ? 18.053 -5.848 16.237 1.00 49.34 81 SER A C 1
ATOM 614 O O . SER A 1 81 ? 19.120 -5.989 16.824 1.00 49.34 81 SER A O 1
ATOM 616 N N . ILE A 1 82 ? 17.852 -4.822 15.408 1.00 51.00 82 ILE A N 1
ATOM 617 C CA . ILE A 1 82 ? 18.660 -3.602 15.454 1.00 51.00 82 ILE A CA 1
ATOM 618 C C . ILE A 1 82 ? 17.943 -2.643 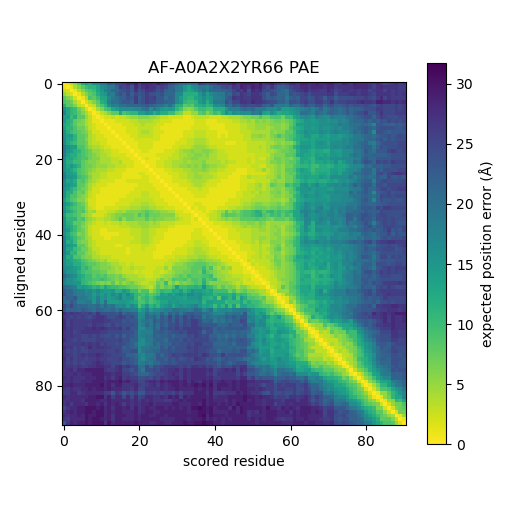16.405 1.00 51.00 82 ILE A C 1
ATOM 620 O O . ILE A 1 82 ? 17.444 -1.594 16.010 1.00 51.00 82 ILE A O 1
ATOM 624 N N . GLN A 1 83 ? 17.840 -3.033 17.675 1.00 45.06 83 GLN A N 1
ATOM 625 C CA . GLN A 1 83 ? 17.887 -2.026 18.725 1.00 45.06 83 GLN A CA 1
ATOM 626 C C . GLN A 1 83 ? 19.372 -1.736 18.959 1.00 45.06 83 GLN A C 1
ATOM 628 O O . GLN A 1 83 ? 20.125 -2.680 19.204 1.00 45.06 83 GLN A O 1
ATOM 633 N N . PRO A 1 84 ? 19.833 -0.480 18.835 1.00 40.72 84 PRO A N 1
ATOM 634 C CA . PRO A 1 84 ? 21.204 -0.148 19.193 1.00 40.72 84 PRO A CA 1
ATOM 635 C C . PRO A 1 84 ? 21.452 -0.551 20.653 1.00 40.72 84 PRO A C 1
ATOM 637 O O . PRO A 1 84 ? 20.662 -0.222 21.539 1.00 40.72 84 PRO A O 1
ATOM 640 N N . ALA A 1 85 ? 22.538 -1.287 20.885 1.00 47.12 85 ALA A N 1
ATOM 641 C CA . ALA A 1 85 ? 22.907 -1.874 22.172 1.00 47.12 85 ALA A CA 1
ATOM 642 C C . ALA A 1 85 ? 23.521 -0.861 23.154 1.00 47.12 85 ALA A C 1
ATOM 644 O O . ALA A 1 85 ? 24.376 -1.228 23.951 1.00 47.12 85 ALA A O 1
ATOM 645 N N . ASP A 1 86 ? 23.088 0.400 23.118 1.00 42.41 86 ASP A N 1
ATOM 646 C CA . ASP A 1 86 ? 23.578 1.413 24.049 1.00 42.41 86 ASP A CA 1
ATOM 647 C C . ASP A 1 86 ? 22.417 2.180 24.688 1.00 42.41 86 ASP A C 1
ATOM 649 O O . ASP A 1 86 ? 2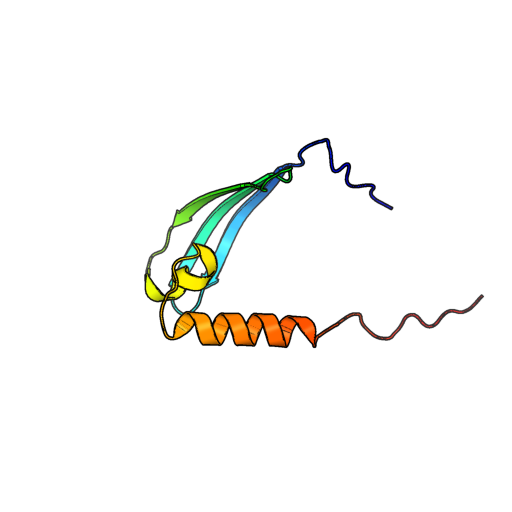2.080 3.315 24.356 1.00 42.41 86 ASP A O 1
ATOM 653 N N . LYS A 1 87 ? 21.764 1.501 25.632 1.00 44.81 87 LYS A N 1
ATOM 654 C CA . LYS A 1 87 ? 21.226 2.160 26.822 1.00 44.81 87 LYS A CA 1
ATOM 655 C C . LYS A 1 87 ? 22.143 1.808 27.982 1.00 44.81 87 LYS A C 1
ATOM 657 O O . LYS A 1 87 ? 21.855 0.897 28.755 1.00 44.81 87 LYS A O 1
ATOM 662 N N . SER A 1 88 ? 23.249 2.525 28.094 1.00 37.91 88 SER A N 1
ATOM 663 C CA . SER A 1 88 ? 24.001 2.597 29.337 1.00 37.91 88 SER A CA 1
ATOM 664 C C . SER A 1 88 ? 23.189 3.451 30.322 1.00 37.91 88 SER A C 1
ATOM 666 O O . SER A 1 88 ? 22.942 4.637 30.117 1.00 37.91 88 SER A O 1
ATOM 668 N N . ALA A 1 89 ? 22.683 2.789 31.360 1.00 39.34 89 ALA A N 1
ATOM 669 C CA . ALA A 1 89 ? 22.063 3.410 32.517 1.00 39.34 89 ALA A CA 1
ATOM 670 C C . ALA A 1 89 ? 23.136 4.060 33.399 1.00 39.34 89 ALA A C 1
ATOM 672 O O . ALA A 1 89 ? 24.164 3.438 33.659 1.00 39.34 89 ALA A O 1
ATOM 673 N N . ALA A 1 90 ? 22.865 5.251 33.927 1.00 32.03 90 ALA A N 1
ATOM 674 C CA . ALA A 1 90 ? 23.460 5.714 35.175 1.00 32.03 90 ALA A CA 1
ATOM 675 C C . ALA A 1 90 ? 22.546 6.766 35.823 1.00 32.03 90 ALA A C 1
ATOM 677 O O . ALA A 1 90 ? 22.296 7.805 35.220 1.00 32.03 90 ALA A O 1
ATOM 678 N N . LEU A 1 91 ? 22.034 6.379 36.999 1.00 37.44 91 LEU A N 1
ATOM 679 C CA . LEU A 1 91 ? 21.696 7.152 38.208 1.00 37.44 91 LEU A CA 1
ATOM 680 C C . LEU A 1 91 ? 21.181 8.592 38.059 1.00 37.44 91 LEU A C 1
ATOM 682 O O . LEU A 1 91 ? 21.972 9.486 37.697 1.00 37.44 91 LEU A O 1
#

Secondary structure (DSSP, 8-state):
-----SSS--EEEEEEEEEEETTEEEEEEEEEE--SS--EEEEEEE-SS--HHHHHHHHT---HHHHHHHHHHHHHHHH-----S------

Nearest PDB structures (foldseek):
  3o69-assembly1_A  TM=4.372E-01  e=1.709E+00  Escherichia coli K-12
  2bng-assembly1_B  TM=4.580E-01  e=5.866E+00  Mycobacterium tuberculosis H37Rv
  5npg-assembly1_A  TM=2.883E-01  e=5.185E+00  Drosophila melanogaster
  4bwy-assembly1_H  TM=2.444E-01  e=3.367E+00  Pseudomonas phage phi8

InterPro domains:
  IPR007844 AsmA [PF05170] (7-88)
  IPR052894 AsmA-related [PTHR30441] (3-75)

Organism: Citrobacter koseri (NCBI:txid545)

pLDDT: mean 71.57, std 20.56, range [32.03, 97.19]

Mean predicted aligned error: 14.52 Å

Sequence (91 aa):
MAKIDTETSSVFDYRNFNGRIGDSDIHGSLAYTTGKPRPKLEGDVESRQLRLADLGPLIGVDSGKGAQQSKRAEQSKGEKSIQPADKSAAL

Solvent-accessible surface area (backbone atoms only — not comparable to full-atom values): 5738 Å² total; per-residue (Å²): 131,89,79,78,57,76,85,58,64,49,79,48,81,47,68,79,45,75,51,68,42,84,89,19,44,39,33,36,37,38,41,38,35,48,43,77,96,64,60,47,78,49,69,57,77,48,56,94,48,78,48,76,66,48,45,14,84,76,75,72,47,88,33,63,80,49,46,56,55,46,52,49,49,53,57,53,58,71,72,57,78,80,65,80,93,74,82,82,82,78,135

Radius of gyration: 17.51 Å; Cα contacts (8 Å, |Δi|>4): 103; chains: 1; bounding box: 35×29×53 Å

Foldseek 3Di:
DDDPDQADKDKDKDAQDWDDQPHWTKTGIWIWIHYPPDIDIDTDIDTPDDDPLRCCLPVVPPSPPVVVVVVVVVVVVVVDPPPPPDPDDDD